Protein AF-A0A8D8VIG2-F1 (afdb_monomer_lite)

InterPro domains:
  IPR011989 Armadillo-like helical [G3DSA:1.25.10.10] (8-131)
  IPR013878 Mo25-like [PF08569] (37-131)
  IPR013878 Mo25-like [PTHR10182] (37-133)
  IPR016024 Armadillo-type fold [SSF48371] (37-133)

Secondary structure (DSSP, 8-state):
-HHHHHHHHHTT-SS------------------HHHHHHHHHHHHHHT-HHHHHHHHHHTTSS-HHHHHHHHHHHHHHHH-SS--HHHHHHHHHTHHHHHHHHHHTTTT-TT-HHHHHHHHHHHHHHHT----S----

Organism: NCBI:txid428564

Sequence (138 aa):
MKHWLRLCFTLKSSSTSSATWKCPRSILPLMPSPHLRHNFTVMTRYISNPYNLKLMMNMLKEKSRNIQFEAFHVFKVFVANPNKPKPILDILLRNQDLLVEFLTRFHTDRSEDEQFNDEKAYLIKQIKELKPIAGDNQ

Foldseek 3Di:
DVVVVVVVVVVPPPDDDDDDDDDDDDDDDDDPDVVVVVVVVVLVVLLQDLVNLVVLVVQCVDPDPVSVVVSLVSNLCNLPDPPHDLSSLVVLLVCLVVLLVSLVPRPPVPPVPVVVVVSSVVSNVSSVPRDRDPDDPD

pLDDT: mean 74.01, std 23.86, range [29.81, 96.31]

Radius of gyration: 17.84 Å; chains: 1; bounding box: 40×42×56 Å

Structure (mmCIF, N/CA/C/O backbone):
data_AF-A0A8D8VIG2-F1
#
_entry.id   AF-A0A8D8VIG2-F1
#
loop_
_atom_site.group_PDB
_atom_site.id
_atom_site.type_symbol
_atom_site.label_atom_id
_atom_site.label_alt_id
_atom_site.label_comp_id
_atom_site.label_asym_id
_atom_site.label_entity_id
_atom_site.label_seq_id
_atom_site.pdbx_PDB_ins_code
_atom_site.Cartn_x
_atom_site.Cartn_y
_atom_site.Cartn_z
_atom_site.occupancy
_atom_site.B_iso_or_equiv
_atom_site.auth_seq_id
_atom_site.auth_comp_id
_atom_site.auth_asym_id
_atom_site.auth_atom_id
_atom_site.pdbx_PDB_model_num
ATOM 1 N N . MET A 1 1 ? -0.881 12.720 -7.701 1.00 34.59 1 MET A N 1
ATOM 2 C CA . MET A 1 1 ? -2.249 12.972 -8.228 1.00 34.59 1 MET A CA 1
ATOM 3 C C . MET A 1 1 ? -2.338 13.050 -9.758 1.00 34.59 1 MET A C 1
ATOM 5 O O . MET A 1 1 ? -3.207 12.396 -10.314 1.00 34.59 1 MET A O 1
ATOM 9 N N . LYS A 1 2 ? -1.453 13.766 -10.476 1.00 34.47 2 LYS A N 1
ATOM 10 C CA . LYS A 1 2 ? -1.500 13.853 -11.959 1.00 34.47 2 LYS A CA 1
ATOM 11 C C . LYS A 1 2 ? -1.303 12.504 -12.682 1.00 34.47 2 LYS A C 1
ATOM 13 O O . LYS A 1 2 ? -1.958 12.252 -13.684 1.00 34.47 2 LYS A O 1
ATOM 18 N N . HIS A 1 3 ? -0.473 11.614 -12.133 1.00 38.41 3 HIS A N 1
ATOM 19 C CA . HIS A 1 3 ? -0.248 10.258 -12.666 1.00 38.41 3 HIS A CA 1
ATOM 20 C C . HIS A 1 3 ? -1.496 9.353 -12.568 1.00 38.41 3 HIS A C 1
ATOM 22 O O . HIS A 1 3 ? -1.718 8.478 -13.395 1.00 38.41 3 HIS A O 1
ATOM 28 N N . TRP A 1 4 ? -2.368 9.628 -11.597 1.00 44.31 4 TRP A N 1
ATOM 29 C CA . TRP A 1 4 ? -3.559 8.837 -11.285 1.00 44.31 4 TRP A CA 1
ATOM 30 C C . TRP A 1 4 ? -4.769 9.139 -12.165 1.00 44.31 4 TRP A C 1
ATOM 32 O O . TRP A 1 4 ? -5.509 8.230 -12.527 1.00 44.31 4 TRP A O 1
ATOM 42 N N . LEU A 1 5 ? -4.918 10.394 -12.598 1.00 44.62 5 LEU A N 1
ATOM 43 C CA . LEU A 1 5 ? -5.874 10.729 -13.657 1.00 44.62 5 LEU A CA 1
ATOM 44 C C . LEU A 1 5 ? -5.525 10.030 -14.971 1.00 44.62 5 LEU A C 1
ATOM 46 O O . LEU A 1 5 ? -6.419 9.754 -15.760 1.00 44.62 5 LEU A O 1
ATOM 50 N N . ARG A 1 6 ? -4.242 9.717 -15.187 1.00 41.44 6 ARG A N 1
ATOM 51 C CA . ARG A 1 6 ? -3.770 8.996 -16.369 1.00 41.44 6 ARG A CA 1
ATOM 52 C C . ARG A 1 6 ? -4.008 7.488 -16.241 1.00 41.44 6 ARG A C 1
ATOM 54 O O . ARG A 1 6 ? -4.536 6.896 -17.170 1.00 41.44 6 ARG A O 1
ATOM 61 N N . LEU A 1 7 ? -3.725 6.897 -15.078 1.00 43.16 7 LEU A N 1
ATOM 62 C CA . LEU A 1 7 ? -3.895 5.459 -14.818 1.00 43.16 7 LEU A CA 1
ATOM 63 C C . LEU A 1 7 ? -5.360 4.993 -14.751 1.00 43.16 7 LEU A C 1
ATOM 65 O O . LEU A 1 7 ? -5.699 3.968 -15.340 1.00 43.16 7 LEU A O 1
ATOM 69 N N . CYS A 1 8 ? -6.262 5.769 -14.135 1.00 42.44 8 CYS A N 1
ATOM 70 C CA . CYS A 1 8 ? -7.701 5.474 -14.200 1.00 42.44 8 CYS A CA 1
ATOM 71 C C . CYS A 1 8 ? -8.274 5.614 -15.623 1.00 42.44 8 CYS A C 1
ATOM 73 O O . CYS A 1 8 ? -9.249 4.938 -15.944 1.00 42.44 8 CYS A O 1
ATOM 75 N N . PHE A 1 9 ? -7.677 6.446 -16.486 1.00 35.81 9 PHE A N 1
ATOM 76 C CA . PHE A 1 9 ? -8.109 6.570 -17.881 1.00 35.81 9 PHE A CA 1
ATOM 77 C C . PHE A 1 9 ? -7.726 5.332 -18.707 1.00 35.81 9 PHE A C 1
ATOM 79 O O . PHE A 1 9 ? -8.526 4.861 -19.514 1.00 35.81 9 PHE A O 1
ATOM 86 N N . THR A 1 10 ? -6.548 4.751 -18.459 1.00 35.31 10 THR A N 1
ATOM 87 C CA . THR A 1 10 ? -6.053 3.577 -19.199 1.00 35.31 10 THR A CA 1
ATOM 88 C C . THR A 1 10 ? -6.855 2.302 -18.913 1.00 35.31 10 THR A C 1
ATOM 90 O O . THR A 1 10 ? -7.004 1.464 -19.795 1.00 35.31 10 THR A O 1
ATOM 93 N N . LEU A 1 11 ? -7.447 2.155 -17.721 1.00 35.41 11 LEU A N 1
ATOM 94 C CA . LEU A 1 11 ? -8.261 0.976 -17.379 1.00 35.41 11 LEU A CA 1
ATOM 95 C C . LEU A 1 11 ? -9.695 1.017 -17.940 1.00 35.41 11 LEU A C 1
ATOM 97 O O . LEU A 1 11 ? -10.391 0.004 -17.899 1.00 35.41 11 LEU A O 1
ATOM 101 N N . LYS A 1 12 ? -10.147 2.152 -18.496 1.00 32.97 12 LYS A N 1
ATOM 102 C CA . LYS A 1 12 ? -11.464 2.265 -19.151 1.00 32.97 12 LYS A CA 1
ATOM 103 C C . LYS A 1 12 ? -11.387 2.245 -20.686 1.00 32.97 12 LYS A C 1
ATOM 105 O O . LYS A 1 12 ? -12.431 2.160 -21.323 1.00 32.97 12 LYS A O 1
ATOM 110 N N . SER A 1 13 ? -10.197 2.265 -21.296 1.00 31.05 13 SER A N 1
ATOM 111 C CA . SER A 1 13 ? -10.043 2.374 -22.758 1.00 31.05 13 SER A CA 1
ATOM 112 C C . SER A 1 13 ? -9.822 1.045 -23.499 1.00 31.05 13 SER A C 1
ATOM 114 O O . SER A 1 13 ? -9.147 1.031 -24.525 1.00 31.05 13 SER A O 1
ATOM 116 N N . SER A 1 14 ? -10.398 -0.065 -23.027 1.00 34.28 14 SER A N 1
ATOM 117 C CA . SER A 1 14 ? -10.421 -1.338 -23.777 1.00 34.28 14 SER A CA 1
ATOM 118 C C . SER A 1 14 ? -11.748 -1.585 -24.498 1.00 34.28 14 SER A C 1
ATOM 120 O O . SER A 1 14 ? -12.163 -2.726 -24.677 1.00 34.28 14 SER A O 1
ATOM 122 N N . SER A 1 15 ? -12.438 -0.526 -24.921 1.00 40.25 15 SER A N 1
ATOM 123 C CA . SER A 1 15 ? -13.426 -0.612 -25.997 1.00 40.25 15 SER A CA 1
ATOM 124 C C . SER A 1 15 ? -13.627 0.749 -26.657 1.00 40.25 15 SER A C 1
ATOM 126 O O . SER A 1 15 ? -13.840 1.757 -25.988 1.00 40.25 15 SER A O 1
ATOM 128 N N . THR A 1 16 ? -13.590 0.710 -27.988 1.00 36.34 16 THR A N 1
ATOM 129 C CA . THR A 1 16 ? -13.938 1.734 -28.990 1.00 36.34 16 THR A CA 1
ATOM 130 C C . THR A 1 16 ? -12.956 2.889 -29.276 1.00 36.34 16 THR A C 1
ATOM 132 O O . THR A 1 16 ? -12.813 3.851 -28.530 1.00 36.34 16 THR A O 1
ATOM 135 N N . SER A 1 17 ? -12.320 2.726 -30.445 1.00 39.56 17 SER A N 1
ATOM 136 C CA . SER A 1 17 ? -11.679 3.641 -31.402 1.00 39.56 17 SER A CA 1
ATOM 137 C C . SER A 1 17 ? -11.823 5.157 -31.219 1.00 39.56 17 SER A C 1
ATOM 139 O O . SER A 1 17 ? -12.909 5.698 -31.374 1.00 39.56 17 SER A O 1
ATOM 141 N N . SER A 1 18 ? -10.690 5.854 -31.060 1.00 31.25 18 SER A N 1
ATOM 142 C CA . SER A 1 18 ? -10.024 6.668 -32.106 1.00 31.25 18 SER A CA 1
ATOM 143 C C . SER A 1 18 ? -9.007 7.627 -31.459 1.00 31.25 18 SER A C 1
ATOM 145 O O . SER A 1 18 ? -9.359 8.391 -30.561 1.00 31.25 18 SER A O 1
ATOM 147 N N . ALA A 1 19 ? -7.746 7.578 -31.905 1.00 40.78 19 ALA A N 1
ATOM 148 C CA . ALA A 1 19 ? -6.678 8.526 -31.555 1.00 40.78 19 ALA A CA 1
ATOM 149 C C . ALA A 1 19 ? -7.041 9.949 -32.045 1.00 40.78 19 ALA A C 1
ATOM 151 O O . ALA A 1 19 ? -7.768 10.078 -33.020 1.00 40.78 19 ALA A O 1
ATOM 152 N N . THR A 1 20 ? -6.624 11.061 -31.431 1.00 38.56 20 THR A N 1
ATOM 153 C CA . THR A 1 20 ? -5.238 11.560 -31.321 1.00 38.56 20 THR A CA 1
ATOM 154 C C . THR A 1 20 ? -5.178 12.796 -30.409 1.00 38.56 20 THR A C 1
ATOM 156 O O . THR A 1 20 ? -6.078 13.625 -30.491 1.00 38.56 20 THR A O 1
ATOM 159 N N . TRP A 1 21 ? -4.077 13.022 -29.674 1.00 32.97 21 TRP A N 1
ATOM 160 C CA . TRP A 1 21 ? -3.737 14.361 -29.154 1.00 32.97 21 TRP A CA 1
ATOM 161 C C . TRP A 1 21 ? -2.232 14.645 -29.280 1.00 32.97 21 TRP A C 1
ATOM 163 O O . TRP A 1 21 ? -1.413 14.028 -28.600 1.00 32.97 21 TRP A O 1
ATOM 173 N N . LYS A 1 22 ? -1.872 15.601 -30.146 1.00 32.44 22 LYS A N 1
ATOM 174 C CA . LYS A 1 22 ? -0.598 16.339 -30.101 1.00 32.44 22 LYS A CA 1
ATOM 175 C C . LYS A 1 22 ? -0.844 17.624 -29.305 1.00 32.44 22 LYS A C 1
ATOM 177 O O . LYS A 1 22 ? -1.776 18.350 -29.633 1.00 32.44 22 LYS A O 1
ATOM 182 N N . CYS A 1 23 ? -0.009 17.936 -28.316 1.00 31.50 23 CYS A N 1
ATOM 183 C CA . CYS A 1 23 ? -0.074 19.213 -27.594 1.00 31.50 23 CYS A CA 1
ATOM 184 C C . CYS A 1 23 ? 1.153 20.076 -27.926 1.00 31.50 23 CYS A C 1
ATOM 186 O O . CYS A 1 23 ? 2.263 19.670 -27.572 1.00 31.50 23 CYS A O 1
ATOM 188 N N . PRO A 1 24 ? 1.001 21.270 -28.530 1.00 29.81 24 PRO A N 1
ATOM 189 C CA . PRO A 1 24 ? 2.033 22.294 -28.490 1.00 29.81 24 PRO A CA 1
ATOM 190 C C . PRO A 1 24 ? 1.994 23.037 -27.149 1.00 29.81 24 PRO A C 1
ATOM 192 O O . PRO A 1 24 ? 0.944 23.286 -26.560 1.00 29.81 24 PRO A O 1
ATOM 195 N N . ARG A 1 25 ? 3.188 23.360 -26.665 1.00 48.56 25 ARG A N 1
ATOM 196 C CA . ARG A 1 25 ? 3.515 23.938 -25.363 1.00 48.56 25 ARG A CA 1
ATOM 197 C C . ARG A 1 25 ? 3.409 25.464 -25.416 1.00 48.56 25 ARG A C 1
ATOM 199 O O . ARG A 1 25 ? 4.232 26.073 -26.084 1.00 48.56 25 ARG A O 1
ATOM 206 N N . SER A 1 26 ? 2.468 26.076 -24.695 1.00 38.47 26 SER A N 1
ATOM 207 C CA . SER A 1 26 ? 2.633 27.376 -24.002 1.00 38.47 26 SER A CA 1
ATOM 208 C C . SER A 1 26 ? 1.303 27.892 -23.429 1.00 38.47 26 SER A C 1
ATOM 210 O O . SER A 1 26 ? 0.314 27.990 -24.135 1.00 38.47 26 SER A O 1
ATOM 212 N N . ILE A 1 27 ? 1.334 28.199 -22.124 1.00 46.75 27 ILE A N 1
ATOM 213 C CA . ILE A 1 27 ? 0.543 29.215 -21.398 1.00 46.75 27 ILE A CA 1
ATOM 214 C C . ILE A 1 27 ? -0.989 29.207 -21.604 1.00 46.75 27 ILE A C 1
ATOM 216 O O . ILE A 1 27 ? -1.497 29.751 -22.569 1.00 46.75 27 ILE A O 1
ATOM 220 N N . LEU A 1 28 ? -1.737 28.668 -20.631 1.00 44.56 28 LEU A N 1
ATOM 221 C CA . LEU A 1 28 ? -2.657 29.416 -19.743 1.00 44.56 28 LEU A CA 1
ATOM 222 C C . LEU A 1 28 ? -3.376 28.447 -18.764 1.00 44.56 28 LEU A C 1
ATOM 224 O O . LEU A 1 28 ? -3.526 27.261 -19.071 1.00 44.56 28 LEU A O 1
ATOM 228 N N . PRO A 1 29 ? -3.766 28.909 -17.558 1.00 54.84 29 PRO A N 1
ATOM 229 C CA . PRO A 1 29 ? -4.234 28.086 -16.449 1.00 54.84 29 PRO A CA 1
ATOM 230 C C . PRO A 1 29 ? -5.768 27.943 -16.407 1.00 54.84 29 PRO A C 1
ATOM 232 O O . PRO A 1 29 ? -6.501 28.798 -16.884 1.00 54.84 29 PRO A O 1
ATOM 235 N N . LEU A 1 30 ? -6.226 26.882 -15.729 1.00 51.50 30 LEU A N 1
ATOM 236 C CA . LEU A 1 30 ? -7.593 26.670 -15.221 1.00 51.50 30 LEU A CA 1
ATOM 237 C C . LEU A 1 30 ? -8.724 26.563 -16.263 1.00 51.50 30 LEU A C 1
ATOM 239 O O . LEU A 1 30 ? -9.470 27.499 -16.521 1.00 51.50 30 LEU A O 1
ATOM 243 N N . MET A 1 31 ? -8.989 25.329 -16.689 1.00 41.47 31 MET A N 1
ATOM 244 C CA . MET A 1 31 ? -10.362 24.887 -16.946 1.00 41.47 31 MET A CA 1
ATOM 245 C C . MET A 1 31 ? -10.715 23.851 -15.868 1.00 41.47 31 MET A C 1
ATOM 247 O O . MET A 1 31 ? -10.157 22.749 -15.899 1.00 41.47 31 MET A O 1
ATOM 251 N N . PRO A 1 32 ? -11.592 24.138 -14.884 1.00 49.81 32 PRO A N 1
ATOM 252 C CA . PRO A 1 32 ? -12.131 23.100 -14.015 1.00 49.81 32 PRO A CA 1
ATOM 253 C C . PRO A 1 32 ? -13.169 22.307 -14.818 1.00 49.81 32 PRO A C 1
ATOM 255 O O . PRO A 1 32 ? -14.379 22.498 -14.691 1.00 49.81 32 PRO A O 1
ATOM 258 N N . SER A 1 33 ? -12.676 21.436 -15.696 1.00 51.09 33 SER A N 1
ATOM 259 C CA . SER A 1 33 ? -13.494 20.608 -16.574 1.00 51.09 33 SER A CA 1
ATOM 260 C C . SER A 1 33 ? -14.424 19.702 -15.745 1.00 51.09 33 SER A C 1
ATOM 262 O O . SER A 1 33 ? -13.944 19.029 -14.825 1.00 51.09 33 SER A O 1
ATOM 264 N N . PRO A 1 34 ? -15.732 19.601 -16.064 1.00 46.41 34 PRO A N 1
ATOM 265 C CA . PRO A 1 34 ? -16.685 18.734 -15.350 1.00 46.41 34 PRO A CA 1
ATOM 266 C C . PRO A 1 34 ? -16.275 17.250 -15.353 1.00 46.41 34 PRO A C 1
ATOM 268 O O . PRO A 1 34 ? -16.642 16.498 -14.452 1.00 46.41 34 PRO A O 1
ATOM 271 N N . HIS A 1 35 ? -15.423 16.853 -16.299 1.00 42.91 35 HIS A N 1
ATOM 272 C CA . HIS A 1 35 ? -14.788 15.539 -16.388 1.00 42.91 35 HIS A CA 1
ATOM 273 C C . HIS A 1 35 ? -13.939 15.170 -15.158 1.00 42.91 35 HIS A C 1
ATOM 275 O O . HIS A 1 35 ? -13.821 13.993 -14.819 1.00 42.91 35 HIS A O 1
ATOM 281 N N . LEU A 1 36 ? -13.375 16.150 -14.440 1.00 40.41 36 LEU A N 1
ATOM 282 C CA . LEU A 1 36 ? -12.597 15.875 -13.230 1.00 40.41 36 LEU A CA 1
ATOM 283 C C . LEU A 1 36 ? -13.497 15.515 -12.034 1.00 40.41 36 LEU A C 1
ATOM 285 O O . LEU A 1 36 ? -13.100 14.728 -11.175 1.00 40.41 36 LEU A O 1
ATOM 289 N N . ARG A 1 37 ? -14.732 16.037 -12.008 1.00 37.97 37 ARG A N 1
ATOM 290 C CA . ARG A 1 37 ? -15.687 15.820 -10.910 1.00 37.97 37 ARG A CA 1
ATOM 291 C C . ARG A 1 37 ? -16.236 14.392 -10.888 1.00 37.97 37 ARG A C 1
ATOM 293 O O . ARG A 1 37 ? -16.369 13.812 -9.817 1.00 37.97 37 ARG A O 1
ATOM 300 N N . HIS A 1 38 ? -16.475 13.791 -12.054 1.00 38.12 38 HIS A N 1
ATOM 301 C CA . HIS A 1 38 ? -17.024 12.432 -12.138 1.00 38.12 38 HIS A CA 1
ATOM 302 C C . HIS A 1 38 ? -16.008 11.351 -11.725 1.00 38.12 38 HIS A C 1
ATOM 304 O O . HIS A 1 38 ? -16.355 10.375 -11.062 1.00 38.12 38 HIS A O 1
ATOM 310 N N . ASN A 1 39 ? -14.727 11.565 -12.045 1.00 47.03 39 ASN A N 1
ATOM 311 C CA . ASN A 1 39 ? -13.648 10.651 -11.663 1.00 47.03 39 ASN A CA 1
ATOM 312 C C . ASN A 1 39 ? -13.405 10.637 -10.147 1.00 47.03 39 ASN A C 1
ATOM 314 O O . ASN A 1 39 ? -13.083 9.588 -9.593 1.00 47.03 39 ASN A O 1
ATOM 318 N N . PHE A 1 40 ? -13.612 11.766 -9.460 1.00 50.34 40 PHE A N 1
ATOM 319 C CA . PHE A 1 40 ? -13.475 11.824 -8.005 1.00 50.34 40 PHE A CA 1
ATOM 320 C C . PHE A 1 40 ? -14.512 10.937 -7.306 1.00 50.34 40 PHE A C 1
ATOM 322 O O . PHE A 1 40 ? -14.136 10.107 -6.489 1.00 50.34 40 PHE A O 1
ATOM 329 N N . THR A 1 41 ? -15.791 11.011 -7.692 1.00 56.88 41 THR A N 1
ATOM 330 C CA . THR A 1 41 ? -16.860 10.190 -7.093 1.00 56.88 41 THR A CA 1
ATOM 331 C C . THR A 1 41 ? -16.626 8.687 -7.267 1.00 56.88 41 THR A C 1
ATOM 333 O O . THR A 1 41 ? -16.869 7.915 -6.338 1.00 56.88 41 THR A O 1
ATOM 336 N N . VAL A 1 42 ? -16.128 8.256 -8.432 1.00 60.00 42 VAL A N 1
ATOM 337 C CA . VAL A 1 42 ? -15.794 6.843 -8.681 1.00 60.00 42 VAL A CA 1
ATOM 338 C C . VAL A 1 42 ? -14.589 6.413 -7.846 1.00 60.00 42 VAL A C 1
ATOM 340 O O . VAL A 1 42 ? -14.637 5.356 -7.217 1.00 60.00 42 VAL A O 1
ATOM 343 N N . MET A 1 43 ? -13.543 7.243 -7.772 1.00 66.56 43 MET A N 1
ATOM 344 C CA . MET A 1 43 ? -12.368 6.961 -6.943 1.00 66.56 43 MET A CA 1
ATOM 345 C C . MET A 1 43 ? -12.728 6.873 -5.459 1.00 66.56 43 MET A C 1
ATOM 347 O O . MET A 1 43 ? -12.331 5.909 -4.812 1.00 66.56 43 MET A O 1
ATOM 351 N N . THR A 1 44 ? -13.526 7.807 -4.930 1.00 66.44 44 THR A N 1
ATOM 352 C CA . THR A 1 44 ? -13.970 7.781 -3.528 1.00 66.44 44 THR A CA 1
ATOM 353 C C . THR A 1 44 ? -14.759 6.507 -3.227 1.00 66.44 44 THR A C 1
ATOM 355 O O . THR A 1 44 ? -14.489 5.846 -2.231 1.00 66.44 44 THR A O 1
ATOM 358 N N . ARG A 1 45 ? -15.670 6.081 -4.116 1.00 77.56 45 ARG A N 1
ATOM 359 C CA . ARG A 1 45 ? -16.393 4.807 -3.948 1.00 77.56 45 ARG A CA 1
ATOM 360 C C . ARG A 1 45 ? -15.468 3.591 -4.018 1.00 77.56 45 ARG A C 1
ATOM 362 O O . ARG A 1 45 ? -15.656 2.645 -3.256 1.00 77.56 45 ARG A O 1
ATOM 369 N N . TYR A 1 46 ? -14.470 3.609 -4.903 1.00 83.25 46 TYR A N 1
ATOM 370 C CA . TYR A 1 46 ? -13.525 2.504 -5.053 1.00 83.25 46 TYR A CA 1
ATOM 371 C C . TYR A 1 46 ? -12.678 2.306 -3.792 1.00 83.25 46 TYR A C 1
ATOM 373 O O . TYR A 1 46 ? -12.574 1.178 -3.309 1.00 83.25 46 TYR A O 1
ATOM 381 N N . ILE A 1 47 ? -12.128 3.394 -3.237 1.00 85.88 47 ILE A N 1
ATOM 382 C CA . ILE A 1 47 ? -11.259 3.351 -2.048 1.00 85.88 47 ILE A CA 1
ATOM 383 C C . ILE A 1 47 ? -12.024 3.100 -0.743 1.00 85.88 47 ILE A C 1
ATOM 385 O O . ILE A 1 47 ? -11.421 2.764 0.274 1.00 85.88 47 ILE A O 1
ATOM 389 N N . SER A 1 48 ? -13.349 3.253 -0.762 1.00 87.25 48 SER A N 1
ATOM 390 C CA . SER A 1 48 ? -14.211 2.947 0.380 1.00 87.25 48 SER A CA 1
ATOM 391 C C . SER A 1 48 ? -14.682 1.492 0.432 1.00 87.25 48 SER A C 1
ATOM 393 O O . SER A 1 48 ? -15.252 1.085 1.442 1.00 87.25 48 SER A O 1
ATOM 395 N N . ASN A 1 49 ? -14.455 0.695 -0.619 1.00 90.69 49 ASN A N 1
ATOM 396 C CA . ASN A 1 49 ? -14.930 -0.686 -0.688 1.00 90.69 49 ASN A CA 1
ATOM 397 C C . ASN A 1 49 ? -13.861 -1.690 -0.191 1.00 90.69 49 ASN A C 1
ATOM 399 O O . ASN A 1 49 ? -12.787 -1.787 -0.796 1.00 90.69 49 ASN A O 1
ATOM 403 N N . PRO A 1 50 ? -14.140 -2.492 0.858 1.00 93.00 50 PRO A N 1
ATOM 404 C CA . PRO A 1 50 ? -13.190 -3.470 1.397 1.00 93.00 50 PRO A CA 1
ATOM 405 C C . PRO A 1 50 ? -12.814 -4.582 0.413 1.00 93.00 50 PRO A C 1
ATOM 407 O O . PRO A 1 50 ? -11.709 -5.119 0.498 1.00 93.00 50 PRO A O 1
ATOM 410 N N . TYR A 1 51 ? -13.689 -4.924 -0.537 1.00 93.38 51 TYR A N 1
ATOM 411 C CA . TYR A 1 51 ? -13.367 -5.901 -1.579 1.00 93.38 51 TYR A CA 1
ATOM 412 C C . TYR A 1 51 ? -12.218 -5.411 -2.466 1.00 93.38 51 TYR A C 1
ATOM 414 O O . TYR A 1 51 ? -11.289 -6.163 -2.759 1.00 93.38 51 TYR A O 1
ATOM 422 N N . ASN A 1 52 ? -12.231 -4.125 -2.820 1.00 91.44 52 ASN A N 1
ATOM 423 C CA . ASN A 1 52 ? -11.195 -3.528 -3.656 1.00 91.44 52 ASN A CA 1
ATOM 424 C C . ASN A 1 52 ? -9.850 -3.473 -2.931 1.00 91.44 52 ASN A C 1
ATOM 426 O O . ASN A 1 52 ? -8.823 -3.753 -3.543 1.00 91.44 52 ASN A O 1
ATOM 430 N N . LEU A 1 53 ? -9.845 -3.181 -1.624 1.00 94.25 53 LEU A N 1
ATOM 431 C CA . LEU A 1 53 ? -8.621 -3.256 -0.825 1.00 94.25 53 LEU A CA 1
ATOM 432 C C . LEU A 1 53 ? -8.033 -4.673 -0.858 1.00 94.25 53 LEU A C 1
ATOM 434 O O . LEU A 1 53 ? -6.851 -4.835 -1.154 1.00 94.25 53 LEU A O 1
ATOM 438 N N . LYS A 1 54 ? -8.855 -5.700 -0.604 1.00 93.44 54 LYS A N 1
ATOM 439 C CA . LYS A 1 54 ? -8.412 -7.104 -0.637 1.00 93.44 54 LYS A CA 1
ATOM 440 C C . LYS A 1 54 ? -7.864 -7.495 -2.006 1.00 93.44 54 LYS A C 1
ATOM 442 O O . LYS A 1 54 ? -6.823 -8.139 -2.078 1.00 93.44 54 LYS A O 1
ATOM 447 N N . LEU A 1 55 ? -8.529 -7.071 -3.082 1.00 92.19 55 LEU A N 1
ATOM 448 C CA . LEU A 1 55 ? -8.048 -7.296 -4.441 1.00 92.19 55 LEU A CA 1
ATOM 449 C C . LEU A 1 55 ? -6.657 -6.684 -4.631 1.00 92.19 55 LEU A C 1
ATOM 451 O O . LEU A 1 55 ? -5.751 -7.379 -5.071 1.00 92.19 55 LEU A O 1
ATOM 455 N N . MET A 1 56 ? -6.449 -5.424 -4.240 1.00 93.56 56 MET A N 1
ATOM 456 C CA . MET A 1 56 ? -5.136 -4.780 -4.364 1.00 93.56 56 MET A CA 1
ATOM 457 C C . MET A 1 56 ? -4.068 -5.458 -3.501 1.00 93.56 56 MET A C 1
ATOM 459 O O . MET A 1 56 ? -2.951 -5.652 -3.966 1.00 93.56 56 MET A O 1
ATOM 463 N N . MET A 1 57 ? -4.414 -5.901 -2.289 1.00 93.88 57 MET A N 1
ATOM 464 C CA . MET A 1 57 ? -3.507 -6.678 -1.434 1.00 93.88 57 MET A CA 1
ATOM 465 C C . MET A 1 57 ? -3.117 -8.030 -2.051 1.00 93.88 57 MET A C 1
ATOM 467 O O . MET A 1 57 ? -1.991 -8.483 -1.856 1.00 93.88 57 MET A O 1
ATOM 471 N N . ASN A 1 58 ? -4.015 -8.667 -2.805 1.00 94.06 58 ASN A N 1
ATOM 472 C CA . ASN A 1 58 ? -3.695 -9.878 -3.559 1.00 94.06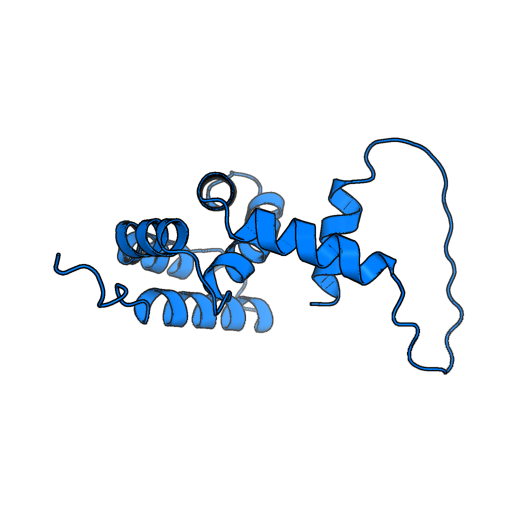 58 ASN A CA 1
ATOM 473 C C . ASN A 1 58 ? -2.803 -9.563 -4.763 1.00 94.06 58 ASN A C 1
ATOM 475 O O . ASN A 1 58 ? -1.816 -10.256 -4.985 1.00 94.06 58 ASN A O 1
ATOM 479 N N . MET A 1 59 ? -3.089 -8.475 -5.484 1.00 91.19 59 MET A N 1
ATOM 480 C CA . MET A 1 59 ? -2.303 -8.049 -6.647 1.00 91.19 59 MET A CA 1
ATOM 481 C C . MET A 1 59 ? -0.858 -7.667 -6.282 1.00 91.19 59 MET A C 1
ATOM 483 O O . MET A 1 59 ? 0.047 -7.853 -7.089 1.00 91.19 59 MET A O 1
ATOM 487 N N . LEU A 1 60 ? -0.605 -7.221 -5.044 1.00 94.19 60 LEU A N 1
ATOM 488 C CA . LEU A 1 60 ? 0.756 -7.031 -4.519 1.00 94.19 60 LEU A CA 1
ATOM 489 C C . LEU A 1 60 ? 1.579 -8.330 -4.475 1.00 94.19 60 LEU A C 1
ATOM 491 O O . LEU A 1 60 ? 2.804 -8.270 -4.474 1.00 94.19 60 LEU A O 1
ATOM 495 N N . LYS A 1 61 ? 0.927 -9.497 -4.432 1.00 93.31 61 LYS A N 1
ATOM 496 C CA . LYS A 1 61 ? 1.569 -10.819 -4.349 1.00 93.31 61 LYS A CA 1
ATOM 497 C C . LYS A 1 61 ? 1.674 -11.527 -5.702 1.00 93.31 61 LYS A C 1
ATOM 499 O O . LYS A 1 61 ? 2.176 -12.647 -5.759 1.00 93.31 61 LYS A O 1
ATOM 504 N N . GLU A 1 62 ? 1.202 -10.902 -6.778 1.00 93.88 62 GLU A N 1
ATOM 505 C CA . GLU A 1 62 ? 1.253 -11.476 -8.124 1.00 93.88 62 GLU A CA 1
ATOM 506 C C . GLU A 1 62 ? 2.687 -11.693 -8.604 1.00 93.88 62 GLU A C 1
ATOM 508 O O . GLU A 1 62 ? 3.609 -11.018 -8.164 1.00 93.88 62 GLU A O 1
ATOM 513 N N . LYS A 1 63 ? 2.899 -12.612 -9.550 1.00 90.06 63 LYS A N 1
ATOM 514 C CA . LYS A 1 63 ? 4.252 -12.917 -10.062 1.00 90.06 63 LYS A CA 1
ATOM 515 C C . LYS A 1 63 ? 4.841 -11.780 -10.904 1.00 90.06 63 LYS A C 1
ATOM 517 O O . LYS A 1 63 ? 6.058 -11.626 -10.987 1.00 90.06 63 LYS A O 1
ATOM 522 N N . SER A 1 64 ? 3.980 -11.017 -11.575 1.00 92.25 64 SER A N 1
ATOM 523 C CA . SER A 1 64 ? 4.392 -9.955 -12.492 1.00 92.25 64 SER A CA 1
ATOM 524 C C . SER A 1 64 ? 4.756 -8.683 -11.734 1.00 92.25 64 SER A C 1
ATOM 526 O O . SER A 1 64 ? 3.888 -8.052 -11.132 1.00 92.25 64 SER A O 1
ATOM 528 N N . ARG A 1 65 ? 6.019 -8.252 -11.845 1.00 88.75 65 ARG A N 1
ATOM 529 C CA . ARG A 1 65 ? 6.504 -7.004 -11.230 1.00 88.75 65 ARG A CA 1
ATOM 530 C C . ARG A 1 65 ? 5.671 -5.791 -11.648 1.00 88.75 65 ARG A C 1
ATOM 532 O O . ARG A 1 65 ? 5.341 -4.960 -10.815 1.00 88.75 65 ARG A O 1
ATOM 539 N N . ASN A 1 66 ? 5.267 -5.704 -12.915 1.00 86.12 66 ASN A N 1
ATOM 540 C CA . ASN A 1 66 ? 4.465 -4.574 -13.397 1.00 86.12 66 ASN A CA 1
ATOM 541 C C . ASN A 1 66 ? 3.102 -4.509 -12.692 1.00 86.12 66 ASN A C 1
ATOM 543 O O . ASN A 1 66 ? 2.658 -3.432 -12.311 1.00 86.12 66 ASN A O 1
ATOM 547 N N . ILE A 1 67 ? 2.469 -5.665 -12.465 1.00 87.94 67 ILE A N 1
ATOM 548 C CA . ILE A 1 67 ? 1.198 -5.741 -11.737 1.00 87.94 67 ILE A CA 1
ATOM 549 C C . ILE A 1 67 ? 1.393 -5.329 -10.275 1.00 87.94 67 ILE A C 1
ATOM 551 O O . ILE A 1 67 ? 0.596 -4.552 -9.751 1.00 87.94 67 ILE A O 1
ATOM 555 N N . GLN A 1 68 ? 2.469 -5.798 -9.641 1.00 91.44 68 GLN A N 1
ATOM 556 C CA . GLN A 1 68 ? 2.817 -5.428 -8.269 1.00 91.44 68 GLN A CA 1
ATOM 557 C C . GLN A 1 68 ? 3.001 -3.909 -8.120 1.00 91.44 68 GLN A C 1
ATOM 559 O O . GLN A 1 68 ? 2.488 -3.328 -7.165 1.00 91.44 68 GLN A O 1
ATOM 564 N N . PHE A 1 69 ? 3.671 -3.250 -9.074 1.00 88.75 69 PHE A N 1
ATOM 565 C CA . PHE A 1 69 ? 3.863 -1.793 -9.069 1.00 88.75 69 PHE A CA 1
ATOM 566 C C . PHE A 1 69 ? 2.550 -1.022 -9.191 1.00 88.75 69 PHE A C 1
ATOM 568 O O . PHE A 1 69 ? 2.292 -0.107 -8.405 1.00 88.75 69 PHE A O 1
ATOM 575 N N . GLU A 1 70 ? 1.691 -1.410 -10.132 1.00 87.19 70 GLU A N 1
ATOM 576 C CA . GLU A 1 70 ? 0.386 -0.763 -10.281 1.00 87.19 70 GLU A CA 1
ATOM 577 C C . GLU A 1 70 ? -0.486 -0.976 -9.037 1.00 87.19 70 GLU A C 1
ATOM 579 O O . GLU A 1 70 ? -1.088 -0.034 -8.514 1.00 87.19 70 GLU A O 1
ATOM 584 N N . ALA A 1 71 ? -0.477 -2.190 -8.482 1.00 91.88 71 ALA A N 1
ATOM 585 C CA . ALA A 1 71 ? -1.162 -2.499 -7.234 1.00 91.88 71 ALA A CA 1
ATOM 586 C C . ALA A 1 71 ? -0.613 -1.689 -6.052 1.00 91.88 71 ALA A C 1
ATOM 588 O O . ALA A 1 71 ? -1.399 -1.199 -5.243 1.00 91.88 71 ALA A O 1
ATOM 589 N N . PHE A 1 72 ? 0.705 -1.490 -5.965 1.00 93.38 72 PHE A N 1
ATOM 590 C CA . PHE A 1 72 ? 1.342 -0.666 -4.937 1.00 93.38 72 PHE A CA 1
ATOM 591 C C . PHE A 1 72 ? 0.887 0.784 -5.013 1.00 93.38 72 PHE A C 1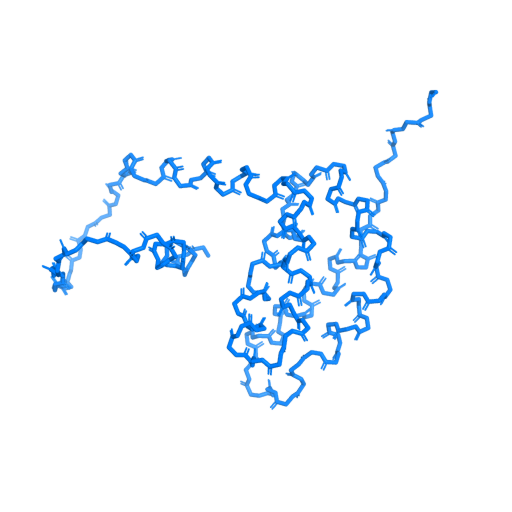
ATOM 593 O O . PHE A 1 72 ? 0.507 1.370 -3.994 1.00 93.38 72 PHE A O 1
ATOM 600 N N . HIS A 1 73 ? 0.850 1.355 -6.218 1.00 89.00 73 HIS A N 1
ATOM 601 C CA . HIS A 1 73 ? 0.322 2.695 -6.396 1.00 89.00 73 HIS A CA 1
ATOM 602 C C . HIS A 1 73 ? -1.113 2.777 -5.892 1.00 89.00 73 HIS A C 1
ATOM 604 O O . HIS A 1 73 ? -1.398 3.680 -5.103 1.00 89.00 73 HIS A O 1
ATOM 610 N N . VAL A 1 74 ? -1.981 1.827 -6.267 1.00 89.12 74 VAL A N 1
ATOM 611 C CA . VAL A 1 74 ? -3.383 1.785 -5.818 1.00 89.12 74 VAL A CA 1
ATOM 612 C C . VAL A 1 74 ? -3.518 1.618 -4.313 1.00 89.12 74 VAL A C 1
ATOM 614 O O . VAL A 1 74 ? -4.231 2.392 -3.670 1.00 89.12 74 VAL A O 1
ATOM 617 N N . PHE A 1 75 ? -2.784 0.676 -3.735 1.00 94.06 75 PHE A N 1
ATOM 618 C CA . PHE A 1 75 ? -2.752 0.425 -2.302 1.00 94.06 75 PHE A CA 1
ATOM 619 C C . PHE A 1 75 ? -2.338 1.672 -1.506 1.00 94.06 75 PHE A C 1
ATOM 621 O O . PHE A 1 75 ? -2.9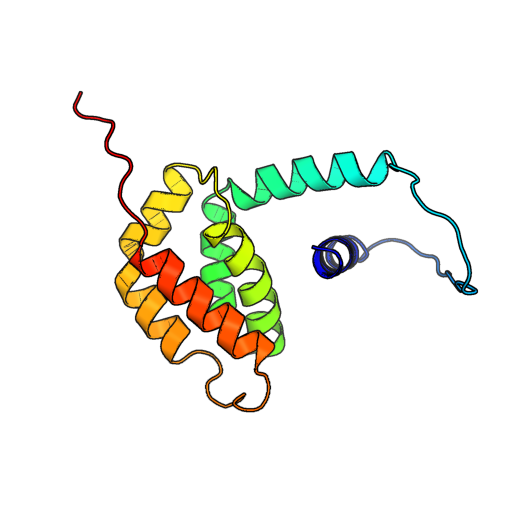61 1.983 -0.488 1.00 94.06 75 PHE A O 1
ATOM 628 N N . LYS A 1 76 ? -1.376 2.460 -2.013 1.00 91.81 76 LYS A N 1
ATOM 629 C CA . LYS A 1 76 ? -0.949 3.721 -1.388 1.00 91.81 76 LYS A CA 1
ATOM 630 C C . LYS A 1 76 ? -2.119 4.665 -1.114 1.00 91.81 76 LYS A C 1
ATOM 632 O O . LYS A 1 76 ? -2.168 5.294 -0.060 1.00 91.81 76 LYS A O 1
ATOM 637 N N . VAL A 1 77 ? -3.077 4.754 -2.038 1.00 89.38 77 VAL A N 1
ATOM 638 C CA . VAL A 1 77 ? -4.229 5.662 -1.916 1.00 89.38 77 VAL A CA 1
ATOM 639 C C . VAL A 1 77 ? -5.216 5.191 -0.848 1.00 89.38 77 VAL A C 1
ATOM 641 O O . VAL A 1 77 ? -5.795 6.026 -0.156 1.00 89.38 77 VAL A O 1
ATOM 644 N N . PHE A 1 78 ? -5.369 3.878 -0.647 1.00 91.69 78 PHE A N 1
ATOM 645 C CA . PHE A 1 78 ? -6.171 3.355 0.463 1.00 91.69 78 PHE A CA 1
ATOM 646 C C . PHE A 1 78 ? -5.584 3.764 1.816 1.00 91.69 78 PHE A C 1
ATOM 648 O O . PHE A 1 78 ? -6.318 4.219 2.694 1.00 91.69 78 PHE A O 1
ATOM 655 N N . VAL A 1 79 ? -4.265 3.636 1.980 1.00 91.94 79 VAL A N 1
ATOM 656 C CA . VAL A 1 79 ? -3.576 3.965 3.237 1.00 91.94 79 VAL A CA 1
ATOM 657 C C . VAL A 1 79 ? -3.578 5.475 3.484 1.00 91.94 79 VAL A C 1
ATOM 659 O O . VAL A 1 79 ? -3.956 5.907 4.574 1.00 91.94 79 VAL A O 1
ATOM 662 N N . ALA A 1 80 ? -3.253 6.270 2.460 1.00 88.19 80 ALA A N 1
ATOM 663 C CA . ALA A 1 80 ? -3.168 7.729 2.533 1.00 88.19 80 ALA A CA 1
ATOM 664 C C . ALA A 1 80 ? -4.532 8.442 2.618 1.00 88.19 80 ALA A C 1
ATOM 666 O O . ALA A 1 80 ? -4.569 9.663 2.742 1.00 88.19 80 ALA A O 1
ATOM 667 N N . ASN A 1 81 ? -5.657 7.720 2.538 1.00 85.06 81 ASN A N 1
ATOM 668 C CA . ASN A 1 81 ? -6.978 8.319 2.704 1.00 85.06 81 ASN A CA 1
ATOM 669 C C . ASN A 1 81 ? -7.169 8.800 4.163 1.00 85.06 81 ASN A C 1
ATOM 671 O O . ASN A 1 81 ? -7.212 7.947 5.062 1.00 85.06 81 ASN A O 1
ATOM 675 N N . PRO A 1 82 ? -7.330 10.119 4.412 1.00 83.25 82 P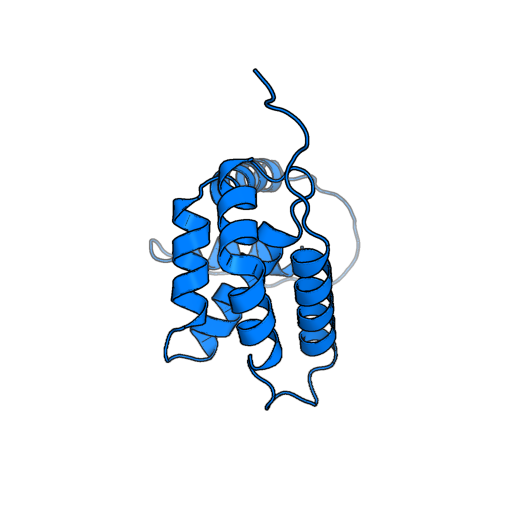RO A N 1
ATOM 676 C CA . PRO A 1 82 ? -7.551 10.648 5.759 1.00 83.25 82 PRO A CA 1
ATOM 677 C C . PRO A 1 82 ? -8.936 10.274 6.308 1.00 83.25 82 PRO A C 1
ATOM 679 O O . PRO A 1 82 ? -9.073 10.011 7.496 1.00 83.25 82 PRO A O 1
ATOM 682 N N . ASN A 1 83 ? -9.950 10.165 5.442 1.00 83.69 83 ASN A N 1
ATOM 683 C CA . ASN A 1 83 ? -11.319 9.780 5.800 1.00 83.69 83 ASN A CA 1
ATOM 684 C C . ASN A 1 83 ? -11.542 8.298 5.489 1.00 83.69 83 ASN A C 1
ATOM 686 O O . ASN A 1 83 ? -12.338 7.914 4.626 1.00 83.69 83 ASN A O 1
ATOM 690 N N . LYS A 1 84 ? -10.745 7.453 6.137 1.00 88.50 84 LYS A N 1
ATOM 691 C CA . LYS A 1 84 ? -10.733 6.010 5.902 1.00 88.50 84 LYS A CA 1
ATOM 692 C C . LYS A 1 84 ? -11.959 5.347 6.546 1.00 88.50 84 LYS A C 1
ATOM 694 O O . LYS A 1 84 ? -12.128 5.477 7.755 1.00 88.50 84 LYS A O 1
ATOM 699 N N . PRO A 1 85 ? -12.802 4.616 5.792 1.00 90.94 85 PRO A N 1
ATOM 700 C CA . PRO A 1 85 ? -13.959 3.937 6.376 1.00 90.94 85 PRO A CA 1
ATOM 701 C C . PRO A 1 85 ? -13.555 2.841 7.369 1.00 90.94 85 PRO A C 1
ATOM 703 O O . PRO A 1 85 ? -12.556 2.155 7.142 1.00 90.94 85 PRO A O 1
ATOM 706 N N . LYS A 1 86 ? -14.376 2.611 8.406 1.00 90.88 86 LYS A N 1
ATOM 707 C CA . LYS A 1 86 ? -14.160 1.576 9.441 1.00 90.88 86 LYS A CA 1
ATOM 708 C C . LYS A 1 86 ? -13.816 0.193 8.846 1.00 90.88 86 LYS A C 1
ATOM 710 O O . LYS A 1 86 ? -12.765 -0.331 9.197 1.00 90.88 86 LYS A O 1
ATOM 715 N N . PRO A 1 87 ? -14.528 -0.328 7.819 1.00 93.19 87 PRO A N 1
ATOM 716 C CA . PRO A 1 87 ? -14.181 -1.623 7.217 1.00 93.19 87 PRO A CA 1
ATOM 717 C C . PRO A 1 87 ? -12.792 -1.681 6.562 1.00 93.19 87 PRO A C 1
ATOM 719 O O . PRO A 1 87 ? -12.172 -2.740 6.518 1.00 93.19 87 PRO A O 1
ATOM 722 N N . ILE A 1 88 ? -12.303 -0.560 6.018 1.00 94.38 88 ILE A N 1
ATOM 723 C CA . ILE A 1 88 ? -10.962 -0.466 5.418 1.00 94.38 88 ILE A CA 1
ATOM 724 C C . ILE A 1 88 ? -9.912 -0.447 6.525 1.00 94.38 88 ILE A C 1
ATOM 726 O O . ILE A 1 88 ? -8.925 -1.177 6.452 1.00 94.38 88 ILE A O 1
ATOM 730 N N . LEU A 1 89 ? -10.140 0.374 7.553 1.00 94.25 89 LEU A N 1
ATOM 731 C CA . LEU A 1 89 ? -9.257 0.477 8.706 1.00 94.25 89 LEU A CA 1
ATOM 732 C C . LEU A 1 89 ? -9.110 -0.873 9.422 1.00 94.25 89 LEU A C 1
ATOM 734 O O . LEU A 1 89 ? -7.985 -1.289 9.677 1.00 94.25 89 LEU A O 1
ATOM 738 N N . ASP A 1 90 ? -10.212 -1.584 9.662 1.00 94.25 90 ASP A N 1
ATOM 739 C CA . ASP A 1 90 ? -10.210 -2.880 10.350 1.00 94.25 90 ASP A CA 1
ATOM 740 C C . ASP A 1 90 ? -9.386 -3.936 9.600 1.00 94.25 90 ASP A C 1
ATOM 742 O O . ASP A 1 90 ? -8.660 -4.720 10.213 1.00 94.25 90 ASP A O 1
ATOM 746 N N . ILE A 1 91 ? -9.458 -3.954 8.262 1.00 95.62 91 ILE A N 1
ATOM 747 C CA . ILE A 1 91 ? -8.646 -4.861 7.437 1.00 95.62 91 ILE A CA 1
ATOM 748 C C . ILE A 1 91 ? -7.161 -4.515 7.561 1.00 95.62 91 ILE A C 1
ATOM 750 O O . ILE A 1 91 ? -6.344 -5.426 7.711 1.00 95.62 91 ILE A O 1
ATOM 754 N N . LEU A 1 92 ? -6.808 -3.228 7.500 1.00 95.19 92 LEU A N 1
ATOM 755 C CA . LEU A 1 92 ? -5.416 -2.789 7.618 1.00 95.19 92 LEU A CA 1
ATOM 756 C C . LEU A 1 92 ? -4.847 -3.081 9.010 1.00 95.19 92 LEU A C 1
ATOM 758 O O . LEU A 1 92 ? -3.739 -3.595 9.095 1.00 95.19 92 LEU A O 1
ATOM 762 N N . LEU A 1 93 ? -5.612 -2.825 10.078 1.00 95.12 93 LEU A N 1
ATOM 763 C CA . LEU A 1 93 ? -5.212 -3.121 11.458 1.00 95.12 93 LEU A CA 1
ATOM 764 C C . LEU A 1 93 ? -5.020 -4.624 11.681 1.00 95.12 93 LEU A C 1
ATOM 766 O O . LEU A 1 93 ? -4.002 -5.042 12.218 1.00 95.12 93 LEU A O 1
ATOM 770 N N . ARG A 1 94 ? -5.949 -5.459 11.200 1.00 96.12 94 ARG A N 1
ATOM 771 C CA . ARG A 1 94 ? -5.848 -6.923 11.331 1.00 96.12 94 ARG A CA 1
ATOM 772 C C . ARG A 1 94 ? -4.606 -7.506 10.651 1.00 96.12 94 ARG A C 1
ATOM 774 O O . ARG A 1 94 ? -4.128 -8.556 11.059 1.00 96.12 94 ARG A O 1
ATOM 781 N N . ASN A 1 95 ? -4.117 -6.857 9.596 1.00 95.44 95 ASN A N 1
ATOM 782 C CA . ASN A 1 95 ? -2.959 -7.306 8.824 1.00 95.44 95 ASN A CA 1
ATOM 783 C C . ASN A 1 95 ? -1.733 -6.402 9.034 1.00 95.44 95 ASN A C 1
ATOM 785 O O . ASN A 1 95 ? -0.821 -6.447 8.212 1.00 95.44 95 ASN A O 1
ATOM 789 N N . GLN A 1 96 ? -1.713 -5.569 10.082 1.00 95.19 96 GLN A N 1
ATOM 790 C CA . GLN A 1 96 ? -0.730 -4.496 10.256 1.00 95.19 96 GLN A CA 1
ATOM 791 C C . GLN A 1 96 ? 0.711 -5.022 10.219 1.00 95.19 96 GLN A C 1
ATOM 793 O O . GLN A 1 96 ? 1.496 -4.578 9.380 1.00 95.19 96 GLN A O 1
ATOM 798 N N . ASP A 1 97 ? 1.031 -6.011 11.055 1.00 94.88 97 ASP A N 1
ATOM 799 C CA . ASP A 1 97 ? 2.385 -6.570 11.157 1.00 94.88 97 ASP A CA 1
ATOM 800 C C . ASP A 1 97 ? 2.832 -7.234 9.850 1.00 94.88 97 ASP A C 1
ATOM 802 O O . ASP A 1 97 ? 3.914 -6.953 9.332 1.00 94.88 97 ASP A O 1
ATOM 806 N N . LEU A 1 98 ? 1.952 -8.047 9.256 1.00 95.69 98 LEU A N 1
ATOM 807 C CA . LEU A 1 98 ? 2.224 -8.739 7.995 1.00 95.69 98 LEU A CA 1
ATOM 808 C C . LEU A 1 98 ? 2.420 -7.760 6.831 1.00 95.69 98 LEU A C 1
ATOM 810 O O . LEU A 1 98 ? 3.266 -7.987 5.968 1.00 95.69 98 LEU A O 1
ATOM 814 N N . LEU A 1 99 ? 1.652 -6.667 6.792 1.00 95.88 99 LEU A N 1
ATOM 815 C CA . LEU A 1 99 ? 1.794 -5.619 5.781 1.00 95.88 99 LEU A CA 1
ATOM 816 C C . LEU A 1 99 ? 3.115 -4.868 5.934 1.00 95.88 99 LEU A C 1
ATOM 818 O O . LEU A 1 99 ? 3.779 -4.599 4.934 1.00 95.88 99 LEU A O 1
ATOM 822 N N . VAL A 1 100 ? 3.507 -4.544 7.166 1.00 95.94 100 VAL A N 1
ATOM 823 C CA . VAL A 1 100 ? 4.788 -3.890 7.456 1.00 95.94 100 VAL A CA 1
ATOM 824 C C . VAL A 1 100 ? 5.954 -4.782 7.037 1.00 95.94 100 VAL A C 1
ATOM 826 O O . VAL A 1 100 ? 6.862 -4.309 6.348 1.00 95.94 100 VAL A O 1
ATOM 829 N N . GLU A 1 101 ? 5.927 -6.065 7.405 1.00 96.25 101 GLU A N 1
ATOM 830 C CA . GLU A 1 101 ? 6.970 -7.022 7.023 1.00 96.25 101 GLU A CA 1
ATOM 831 C C . GLU A 1 101 ? 7.042 -7.170 5.498 1.00 96.25 101 GLU A C 1
ATOM 833 O O . GLU A 1 101 ? 8.123 -7.065 4.910 1.00 96.25 101 GLU A O 1
ATOM 838 N N . PHE A 1 102 ? 5.887 -7.335 4.847 1.00 96.31 102 PHE A N 1
ATOM 839 C CA . PHE A 1 102 ? 5.792 -7.450 3.396 1.00 96.31 102 PHE A CA 1
ATOM 840 C C . PHE A 1 102 ? 6.382 -6.226 2.687 1.00 96.31 102 PHE A C 1
ATOM 842 O O . PHE A 1 102 ? 7.265 -6.373 1.844 1.00 96.31 102 PHE A O 1
ATOM 849 N N . LEU A 1 103 ? 5.949 -5.014 3.052 1.00 95.00 103 LEU A N 1
ATOM 850 C CA . LEU A 1 103 ? 6.422 -3.771 2.434 1.00 95.00 103 LEU A CA 1
ATOM 851 C C . LEU A 1 103 ? 7.912 -3.518 2.686 1.00 95.00 103 LEU A C 1
ATOM 853 O O . LEU A 1 103 ? 8.583 -2.951 1.829 1.00 95.00 103 LEU A O 1
ATOM 857 N N . THR A 1 104 ? 8.455 -3.972 3.817 1.00 94.25 104 THR A N 1
ATOM 858 C CA . THR A 1 104 ? 9.896 -3.860 4.099 1.00 94.25 104 THR A CA 1
ATOM 859 C C . THR A 1 104 ? 10.724 -4.668 3.094 1.00 94.25 104 THR A C 1
ATOM 861 O O . THR A 1 104 ? 11.774 -4.204 2.653 1.00 94.25 104 THR A O 1
ATOM 864 N N . ARG A 1 105 ? 10.235 -5.843 2.674 1.00 93.38 105 ARG A N 1
ATOM 865 C CA . ARG A 1 105 ? 10.905 -6.716 1.690 1.00 93.38 105 ARG A CA 1
ATOM 866 C C . ARG A 1 105 ? 10.458 -6.472 0.243 1.00 93.38 105 ARG A C 1
ATOM 868 O O . ARG A 1 105 ? 10.996 -7.076 -0.680 1.00 93.38 105 ARG A O 1
ATOM 875 N N . PHE A 1 106 ? 9.484 -5.594 0.026 1.00 92.75 106 PHE A N 1
ATOM 876 C CA . PHE A 1 106 ? 8.918 -5.329 -1.291 1.00 92.75 106 PHE A CA 1
ATOM 877 C C . PHE A 1 106 ? 9.900 -4.536 -2.170 1.00 92.75 106 PHE A C 1
ATOM 879 O O . PHE A 1 106 ? 10.327 -3.435 -1.799 1.00 92.75 106 PHE A O 1
ATOM 886 N N . HIS A 1 107 ? 10.260 -5.113 -3.326 1.00 88.31 107 HIS A N 1
ATOM 887 C CA . HIS A 1 107 ? 11.166 -4.544 -4.338 1.00 88.31 107 HIS A CA 1
ATOM 888 C C . HIS A 1 107 ? 12.428 -3.877 -3.761 1.00 88.31 107 HIS A C 1
ATOM 890 O O . HIS A 1 107 ? 12.769 -2.747 -4.107 1.00 88.31 107 HIS A O 1
ATOM 896 N N . THR A 1 108 ? 13.126 -4.559 -2.849 1.00 85.50 108 THR A N 1
ATOM 897 C CA . THR A 1 108 ? 14.386 -4.064 -2.261 1.00 85.50 108 THR A CA 1
ATOM 898 C C . THR A 1 108 ? 15.536 -3.990 -3.265 1.00 85.50 108 THR A C 1
ATOM 900 O O . THR A 1 108 ? 16.543 -3.355 -2.982 1.00 85.50 108 THR A O 1
ATOM 903 N N . ASP A 1 109 ? 15.388 -4.607 -4.440 1.00 86.62 109 ASP A N 1
ATOM 904 C CA . ASP A 1 109 ? 16.336 -4.546 -5.552 1.00 86.62 109 ASP A CA 1
ATOM 905 C C . ASP A 1 109 ? 16.352 -3.186 -6.275 1.00 86.62 109 ASP A C 1
ATOM 907 O O . ASP A 1 109 ? 17.225 -2.945 -7.102 1.00 86.62 109 ASP A O 1
ATOM 911 N N . ARG A 1 110 ? 15.422 -2.272 -5.960 1.00 81.38 110 ARG A N 1
ATOM 912 C CA . ARG A 1 110 ? 15.355 -0.916 -6.532 1.00 81.38 110 ARG A CA 1
ATOM 913 C C . ARG A 1 110 ? 15.966 0.148 -5.621 1.00 81.38 110 ARG A C 1
ATOM 915 O O . ARG A 1 110 ? 15.294 1.096 -5.220 1.00 81.38 110 ARG A O 1
ATOM 922 N N . SER A 1 111 ? 17.242 0.000 -5.285 1.00 77.81 111 SER A N 1
ATOM 923 C CA . SER A 1 111 ? 17.951 0.953 -4.417 1.00 77.81 111 SER A CA 1
ATOM 924 C C . SER A 1 111 ? 18.140 2.342 -5.040 1.00 77.81 111 SER A C 1
ATOM 926 O O . SER A 1 111 ? 18.228 3.317 -4.307 1.00 77.81 111 SER A O 1
ATOM 928 N N . GLU A 1 112 ? 18.168 2.447 -6.371 1.00 85.12 112 GLU A N 1
ATOM 929 C CA . GLU A 1 112 ? 18.378 3.718 -7.092 1.00 85.12 112 GLU A CA 1
ATOM 930 C C . GLU A 1 112 ? 17.095 4.557 -7.250 1.00 85.12 112 GLU A C 1
ATOM 932 O O . GLU A 1 112 ? 17.156 5.738 -7.583 1.00 85.12 112 GLU A O 1
ATOM 937 N N . ASP A 1 113 ? 15.922 3.963 -7.008 1.00 89.62 113 ASP A N 1
ATOM 938 C CA . ASP A 1 113 ? 14.625 4.638 -7.113 1.00 89.62 113 ASP A CA 1
ATOM 939 C C . ASP A 1 113 ? 14.250 5.261 -5.759 1.00 89.62 113 ASP A C 1
ATOM 941 O O . ASP A 1 113 ? 13.466 4.714 -4.978 1.00 89.62 113 ASP A O 1
ATOM 945 N N . GLU A 1 114 ? 14.883 6.394 -5.448 1.00 90.12 114 GLU A N 1
ATOM 946 C CA . GLU A 1 114 ? 14.710 7.114 -4.178 1.00 90.12 114 GLU A CA 1
ATOM 947 C C . GLU A 1 114 ? 13.237 7.461 -3.917 1.00 90.12 114 GLU A C 1
ATOM 949 O O . GLU A 1 114 ? 12.721 7.210 -2.829 1.00 90.12 114 GLU A O 1
ATOM 954 N N . GLN A 1 115 ? 12.512 7.908 -4.950 1.00 87.50 115 GLN A N 1
ATOM 955 C CA . GLN A 1 115 ? 11.091 8.231 -4.841 1.00 87.50 115 GLN A CA 1
ATOM 956 C C . GLN A 1 115 ? 10.261 7.014 -4.405 1.00 87.50 115 GLN A C 1
ATOM 958 O O . GLN A 1 115 ? 9.397 7.130 -3.533 1.00 87.50 115 GLN A O 1
ATOM 963 N N . PHE A 1 116 ? 10.488 5.845 -5.006 1.00 88.81 116 PHE A N 1
ATOM 964 C CA . PHE A 1 116 ? 9.785 4.629 -4.605 1.00 88.81 116 PHE A CA 1
ATOM 965 C C . PHE A 1 116 ? 10.109 4.230 -3.159 1.00 88.81 116 PHE A C 1
ATOM 967 O O . PHE A 1 116 ? 9.207 3.856 -2.403 1.00 88.81 116 PHE A O 1
ATOM 974 N N . ASN A 1 117 ? 11.378 4.329 -2.760 1.00 91.19 117 ASN A N 1
ATOM 975 C CA . ASN A 1 117 ? 11.812 3.985 -1.408 1.00 91.19 117 ASN A CA 1
ATOM 976 C C . ASN A 1 117 ? 11.203 4.918 -0.350 1.00 91.19 117 ASN A C 1
ATOM 978 O O . ASN A 1 117 ? 10.710 4.423 0.668 1.00 91.19 117 ASN A O 1
ATOM 982 N N . ASP A 1 118 ? 11.118 6.219 -0.628 1.00 91.69 118 ASP A N 1
ATOM 983 C CA . ASP A 1 118 ? 10.438 7.196 0.227 1.00 91.69 118 ASP A CA 1
ATOM 984 C C . ASP A 1 118 ? 8.939 6.908 0.352 1.00 91.69 118 ASP A C 1
ATOM 986 O O . ASP A 1 118 ? 8.384 6.895 1.455 1.00 91.69 118 ASP A O 1
ATOM 990 N N . GLU A 1 119 ? 8.264 6.615 -0.764 1.00 91.88 119 GLU A N 1
ATOM 991 C CA . GLU A 1 119 ? 6.842 6.262 -0.757 1.00 91.88 119 GLU A CA 1
ATOM 992 C C . GLU A 1 119 ? 6.575 4.988 0.058 1.00 91.88 119 GLU A C 1
ATOM 994 O O . GLU A 1 119 ? 5.589 4.907 0.798 1.00 91.88 119 GLU A O 1
ATOM 999 N N . LYS A 1 120 ? 7.464 3.998 -0.045 1.00 94.06 120 LYS A N 1
ATOM 1000 C CA . LYS A 1 120 ? 7.394 2.743 0.708 1.00 94.06 120 LYS A CA 1
ATOM 1001 C C . LYS A 1 120 ? 7.612 2.974 2.203 1.00 94.06 120 LYS A C 1
ATOM 1003 O O . LYS A 1 120 ? 6.820 2.490 3.014 1.00 94.06 120 LYS A O 1
ATOM 1008 N N . ALA A 1 121 ? 8.634 3.747 2.570 1.00 93.75 121 ALA A N 1
ATOM 1009 C CA . ALA A 1 121 ? 8.921 4.105 3.957 1.00 93.75 121 ALA A CA 1
ATOM 1010 C C . ALA A 1 121 ? 7.763 4.896 4.587 1.00 93.75 121 ALA A C 1
ATOM 1012 O O . ALA A 1 121 ? 7.330 4.588 5.702 1.00 93.75 121 ALA A O 1
ATOM 1013 N N . TYR A 1 122 ? 7.199 5.853 3.844 1.00 93.50 122 TYR A N 1
ATOM 1014 C CA . TYR A 1 122 ? 6.016 6.604 4.255 1.00 93.50 122 TYR A CA 1
ATOM 1015 C C . TYR A 1 122 ? 4.822 5.680 4.525 1.00 93.50 122 TYR A C 1
ATOM 1017 O O . TYR A 1 122 ? 4.179 5.794 5.569 1.00 93.50 122 TYR A O 1
ATOM 1025 N N . LEU A 1 123 ? 4.546 4.723 3.633 1.00 94.25 123 LEU A N 1
ATOM 1026 C CA . LEU A 1 123 ? 3.450 3.773 3.824 1.00 94.25 123 LEU A CA 1
ATOM 1027 C C . LEU A 1 123 ? 3.637 2.876 5.042 1.00 94.25 123 LEU A C 1
ATOM 1029 O O . LEU A 1 123 ? 2.687 2.686 5.801 1.00 94.25 123 LEU A O 1
ATOM 1033 N N . ILE A 1 124 ? 4.847 2.360 5.258 1.00 95.56 124 ILE A N 1
ATOM 1034 C CA . ILE A 1 124 ? 5.165 1.555 6.442 1.00 95.56 124 ILE A CA 1
ATOM 1035 C C . ILE A 1 124 ? 4.902 2.363 7.714 1.00 95.56 124 ILE A C 1
ATOM 1037 O O . ILE A 1 124 ? 4.251 1.866 8.633 1.00 95.56 124 ILE A O 1
ATOM 1041 N N . LYS A 1 125 ? 5.364 3.618 7.758 1.00 94.81 125 LYS A N 1
ATOM 1042 C CA . LYS A 1 125 ? 5.129 4.515 8.893 1.00 94.81 125 LYS A CA 1
ATOM 1043 C C . LYS A 1 125 ? 3.634 4.730 9.135 1.00 94.81 125 LYS A C 1
ATOM 1045 O O . LYS A 1 125 ? 3.167 4.530 10.250 1.00 94.81 125 LYS A O 1
ATOM 1050 N N . GLN A 1 126 ? 2.877 5.061 8.089 1.00 93.56 126 GLN A N 1
ATOM 1051 C CA . GLN A 1 126 ? 1.434 5.284 8.195 1.00 93.56 126 GLN A CA 1
ATOM 1052 C C . GLN A 1 126 ? 0.683 4.048 8.690 1.00 93.56 126 GLN A C 1
ATOM 1054 O O . GLN A 1 126 ? -0.201 4.185 9.527 1.00 93.56 126 GLN A O 1
ATOM 1059 N N . ILE A 1 127 ? 1.040 2.852 8.212 1.00 94.81 127 ILE A N 1
ATOM 1060 C CA . ILE A 1 127 ? 0.418 1.597 8.654 1.00 94.81 127 ILE A CA 1
ATOM 1061 C C . ILE A 1 127 ? 0.729 1.325 10.129 1.00 94.81 127 ILE A C 1
ATOM 1063 O O . ILE A 1 127 ? -0.184 0.966 10.867 1.00 94.81 127 ILE A O 1
ATOM 1067 N N . LYS A 1 128 ? 1.973 1.540 10.579 1.00 94.69 128 LYS A N 1
ATOM 1068 C CA . LYS A 1 128 ? 2.367 1.398 11.995 1.00 94.69 128 LYS A CA 1
ATOM 1069 C C . LYS A 1 128 ? 1.639 2.375 12.920 1.00 94.69 128 LYS A C 1
ATOM 1071 O O . LYS A 1 128 ? 1.337 2.035 14.055 1.00 94.69 128 LYS A O 1
ATOM 1076 N N . GLU A 1 129 ? 1.361 3.581 12.438 1.00 93.19 129 GLU A N 1
ATOM 1077 C CA . GLU A 1 129 ? 0.674 4.631 13.198 1.00 93.19 129 GLU A CA 1
ATOM 1078 C C . GLU A 1 129 ? -0.859 4.489 13.184 1.00 93.19 129 GLU A C 1
ATOM 1080 O O . GLU A 1 129 ? -1.545 5.267 13.854 1.00 93.19 129 GLU A O 1
ATOM 1085 N N . LEU A 1 130 ? -1.416 3.510 12.454 1.00 91.81 130 LEU A N 1
ATOM 1086 C CA . LEU A 1 130 ? -2.853 3.241 12.472 1.00 91.81 130 LEU A CA 1
ATOM 1087 C C . LEU A 1 130 ? -3.304 2.873 13.885 1.00 91.81 130 LEU A C 1
ATOM 1089 O O . LEU A 1 130 ? -2.727 2.009 14.543 1.00 91.81 130 LEU A O 1
ATOM 1093 N N . LYS A 1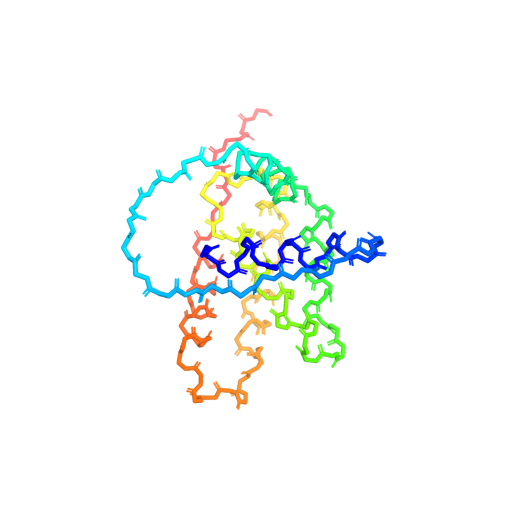 131 ? -4.393 3.506 14.318 1.00 88.81 131 LYS A N 1
ATOM 1094 C CA . LYS A 1 131 ? -5.055 3.229 15.591 1.00 88.81 131 LYS A CA 1
ATOM 1095 C C . LYS A 1 131 ? -6.507 2.837 15.332 1.00 88.81 131 LYS A C 1
ATOM 1097 O O . LYS A 1 131 ? -7.110 3.370 14.396 1.00 88.81 131 LYS A O 1
ATOM 1102 N N . PRO A 1 132 ? -7.080 1.933 16.141 1.00 83.88 132 PRO A N 1
ATOM 1103 C CA . PRO A 1 132 ? -8.515 1.695 16.117 1.00 83.88 132 PRO A CA 1
ATOM 1104 C C . PRO A 1 132 ? -9.256 2.998 16.439 1.00 83.88 132 PRO A C 1
ATOM 1106 O O . PRO A 1 132 ? -8.802 3.799 17.259 1.00 83.88 132 PRO A O 1
ATOM 1109 N N . ILE A 1 133 ? -10.392 3.223 15.778 1.00 77.19 133 ILE A N 1
ATOM 1110 C CA . ILE A 1 133 ? -11.269 4.349 16.112 1.00 77.19 133 ILE A CA 1
ATOM 1111 C C . ILE A 1 133 ? -11.824 4.064 17.509 1.00 77.19 133 ILE A C 1
ATOM 1113 O O . ILE A 1 133 ? -12.584 3.114 17.691 1.00 77.19 133 ILE A O 1
ATOM 1117 N N . ALA A 1 134 ? -11.410 4.854 18.499 1.00 63.69 134 ALA A N 1
ATOM 1118 C CA . ALA A 1 134 ? -11.976 4.812 19.840 1.00 63.69 134 ALA A CA 1
ATOM 1119 C C . ALA A 1 134 ? -13.426 5.316 19.766 1.00 63.69 134 ALA A C 1
ATOM 1121 O O . ALA A 1 134 ? -13.673 6.519 19.764 1.00 63.69 134 ALA A O 1
ATOM 1122 N N . GLY A 1 135 ? -14.371 4.392 19.602 1.00 61.88 135 GLY A N 1
ATOM 1123 C CA . GLY A 1 135 ? -15.783 4.705 19.403 1.00 61.88 135 GLY A CA 1
ATOM 1124 C C . GLY A 1 135 ? -16.575 3.488 18.939 1.00 61.8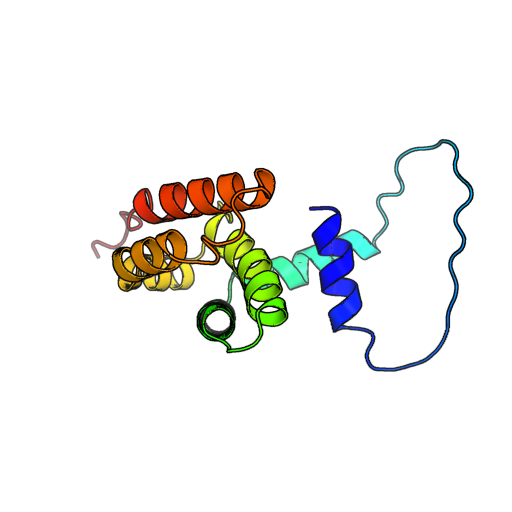8 135 GLY A C 1
ATOM 1125 O O . GLY A 1 135 ? -16.872 3.361 17.754 1.00 61.88 135 GLY A O 1
ATOM 1126 N N . ASP A 1 136 ? -16.792 2.556 19.864 1.00 49.22 136 ASP A N 1
ATOM 1127 C CA . ASP A 1 136 ? -18.030 1.778 20.042 1.00 49.22 136 ASP A CA 1
ATOM 1128 C C . ASP A 1 136 ? -17.846 0.943 21.320 1.00 49.22 136 ASP A C 1
ATOM 1130 O O . ASP A 1 136 ? -17.663 -0.270 21.292 1.00 49.22 136 ASP A O 1
ATOM 1134 N N . ASN A 1 137 ? -17.813 1.636 22.461 1.00 42.28 137 ASN A N 1
ATOM 1135 C CA . ASN A 1 137 ? -18.335 1.051 23.689 1.00 42.28 137 ASN A CA 1
ATOM 1136 C C . ASN A 1 137 ? -19.827 1.379 23.684 1.00 42.28 137 ASN A C 1
ATOM 1138 O O . ASN A 1 137 ? -20.213 2.442 24.174 1.00 42.28 137 ASN A O 1
ATOM 1142 N N . GLN A 1 138 ? -20.633 0.502 23.091 1.00 34.44 138 GLN A N 1
ATOM 1143 C CA . GLN A 1 138 ? -22.050 0.403 23.410 1.00 34.44 138 GLN A CA 1
ATOM 1144 C C . GLN A 1 138 ? -22.529 -1.034 23.246 1.00 34.44 138 GLN A C 1
ATOM 1146 O O . GLN A 1 138 ? -22.245 -1.629 22.183 1.00 34.44 138 GLN A O 1
#